Protein AF-A0A3E2B6J0-F1 (afdb_monomer_lite)

Structure (mmCIF, N/CA/C/O backbone):
data_AF-A0A3E2B6J0-F1
#
_entry.id   AF-A0A3E2B6J0-F1
#
loop_
_atom_site.group_PDB
_atom_site.id
_atom_site.type_symbol
_atom_site.label_atom_id
_atom_site.label_alt_id
_atom_site.label_comp_id
_atom_site.label_asym_id
_atom_site.label_entity_id
_atom_site.label_seq_id
_atom_site.pdbx_PDB_ins_code
_atom_site.Cartn_x
_atom_site.Cartn_y
_atom_site.Cartn_z
_atom_site.occupancy
_atom_site.B_iso_or_equiv
_atom_site.auth_seq_id
_atom_site.auth_comp_id
_atom_site.auth_asym_id
_atom_site.auth_atom_id
_atom_site.pdbx_PDB_model_num
ATOM 1 N N . MET A 1 1 ? 53.975 15.164 45.417 1.00 51.56 1 MET A N 1
ATOM 2 C CA . MET A 1 1 ? 53.135 13.950 45.253 1.00 51.56 1 MET A CA 1
ATOM 3 C C . MET A 1 1 ? 51.796 14.347 44.608 1.00 51.56 1 MET A C 1
ATOM 5 O O . MET A 1 1 ? 50.739 14.114 45.175 1.00 51.56 1 MET A O 1
ATOM 9 N N . GLU A 1 2 ? 51.842 15.004 43.435 1.00 57.00 2 GLU A N 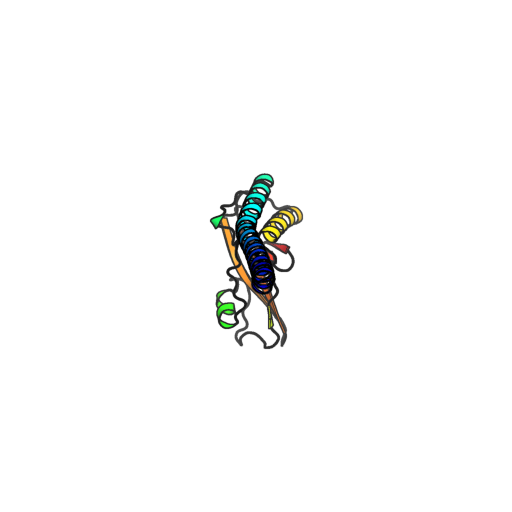1
ATOM 10 C CA . GLU A 1 2 ? 50.685 15.708 42.825 1.00 57.00 2 GLU A CA 1
ATOM 11 C C . GLU A 1 2 ? 50.401 15.306 41.362 1.00 57.00 2 GLU A C 1
ATOM 13 O O . GLU A 1 2 ? 49.284 15.481 40.883 1.00 57.00 2 GLU A O 1
ATOM 18 N N . ARG A 1 3 ? 51.353 14.660 40.662 1.00 59.41 3 ARG A N 1
ATOM 19 C CA . ARG A 1 3 ? 51.152 14.158 39.283 1.00 59.41 3 ARG A CA 1
ATOM 20 C C . ARG A 1 3 ? 50.092 13.056 39.175 1.00 59.41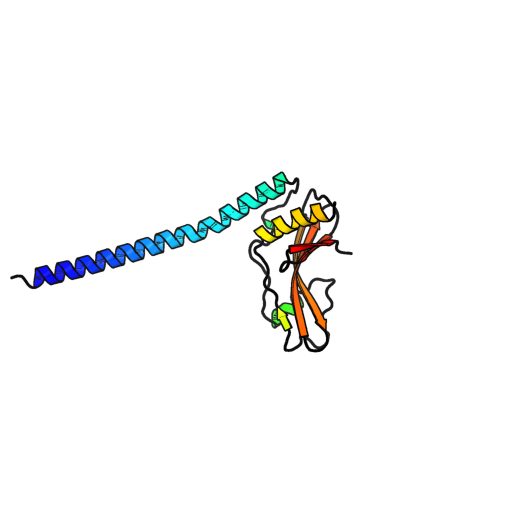 3 ARG A C 1
ATOM 22 O O . ARG A 1 3 ? 49.481 12.918 38.120 1.00 59.41 3 ARG A O 1
ATOM 29 N N . SER A 1 4 ? 49.872 12.274 40.234 1.00 59.78 4 SER A N 1
ATOM 30 C CA . SER A 1 4 ? 48.870 11.196 40.231 1.00 59.78 4 SER A CA 1
ATOM 31 C C . SER A 1 4 ? 47.442 11.718 40.383 1.00 59.78 4 SER A C 1
ATOM 33 O O . SER A 1 4 ? 46.526 11.119 39.831 1.00 59.78 4 SER A O 1
ATOM 35 N N . LYS A 1 5 ? 47.249 12.855 41.070 1.00 66.81 5 LYS A N 1
ATOM 36 C CA . LYS A 1 5 ? 45.918 13.451 41.267 1.00 66.81 5 LYS A CA 1
ATOM 37 C C . LYS A 1 5 ? 45.362 14.010 39.956 1.00 66.81 5 LYS A C 1
ATOM 39 O O . LYS A 1 5 ? 44.222 13.734 39.621 1.00 66.81 5 LYS A O 1
ATOM 44 N N . LEU A 1 6 ? 46.200 14.691 39.171 1.00 71.94 6 LEU A N 1
ATOM 45 C CA . LEU A 1 6 ? 45.794 15.290 37.895 1.00 71.94 6 LEU A CA 1
ATOM 46 C C . LEU A 1 6 ? 45.457 14.228 36.832 1.00 71.94 6 LEU A C 1
ATOM 48 O O . LEU A 1 6 ? 44.472 14.360 36.113 1.00 71.94 6 LEU A O 1
ATOM 52 N N . LYS A 1 7 ? 46.219 13.125 36.790 1.00 74.44 7 LYS A N 1
ATOM 53 C CA . LYS A 1 7 ? 45.934 11.985 35.902 1.00 74.44 7 LYS A CA 1
ATOM 54 C C . LYS A 1 7 ? 44.629 11.272 36.265 1.00 74.44 7 LYS A C 1
ATOM 56 O O . LYS A 1 7 ? 43.879 10.910 35.367 1.00 74.44 7 LYS A O 1
ATOM 61 N N . LEU A 1 8 ? 44.342 11.108 37.559 1.00 79.88 8 LEU A N 1
ATOM 62 C CA . LEU A 1 8 ? 43.100 10.488 38.026 1.00 79.88 8 LEU A CA 1
ATOM 63 C C . LEU A 1 8 ? 41.877 11.341 37.662 1.00 79.88 8 LEU A C 1
ATOM 65 O O . LEU A 1 8 ? 40.885 10.801 37.186 1.00 79.88 8 LEU A O 1
ATOM 69 N N . THR A 1 9 ? 41.966 12.666 37.820 1.00 85.25 9 THR A N 1
ATOM 70 C CA . THR A 1 9 ? 40.877 13.583 37.449 1.00 85.25 9 THR A CA 1
ATOM 71 C C . THR A 1 9 ? 40.573 13.536 35.952 1.00 85.25 9 THR A C 1
ATOM 73 O O . THR A 1 9 ? 39.407 13.499 35.576 1.00 85.25 9 THR A O 1
ATOM 76 N N . VAL A 1 10 ? 41.597 13.491 35.091 1.00 83.44 10 VAL A N 1
ATOM 77 C CA . VAL A 1 10 ? 41.400 13.408 33.631 1.00 83.44 10 VAL A CA 1
ATOM 78 C C . VAL A 1 10 ? 40.782 12.067 33.225 1.00 83.44 10 VAL A C 1
ATOM 80 O O . VAL A 1 10 ? 39.842 12.049 32.437 1.00 83.44 10 VAL A O 1
ATOM 83 N N . ILE A 1 11 ? 41.251 10.952 33.798 1.00 84.94 11 ILE A N 1
ATOM 84 C CA . ILE A 1 11 ? 40.682 9.618 33.535 1.00 84.94 11 ILE A CA 1
ATOM 85 C C . ILE A 1 11 ? 39.224 9.542 34.004 1.00 84.94 11 ILE A C 1
ATOM 87 O O . ILE A 1 11 ? 38.389 8.976 33.302 1.00 84.94 11 ILE A O 1
ATOM 91 N N . PHE A 1 12 ? 38.910 10.145 35.154 1.00 88.56 12 PHE A N 1
ATOM 92 C CA . PHE A 1 12 ? 37.550 10.214 35.687 1.00 88.56 12 PHE A CA 1
ATOM 93 C C . PHE A 1 12 ? 36.625 11.048 34.790 1.00 88.56 12 PHE A C 1
ATOM 95 O O . PHE A 1 12 ? 35.503 10.640 34.512 1.00 88.56 12 PHE A O 1
ATOM 102 N N . LEU A 1 13 ? 37.103 12.188 34.280 1.00 86.19 13 LEU A N 1
ATOM 103 C CA . LEU A 1 13 ? 36.320 13.038 33.382 1.00 86.19 13 LEU A CA 1
ATOM 104 C C . LEU A 1 13 ? 36.028 12.342 32.043 1.00 86.19 13 LEU A C 1
ATOM 106 O O . LEU A 1 13 ? 34.906 12.434 31.553 1.00 86.19 13 LEU A O 1
ATOM 110 N N . LEU A 1 14 ? 36.999 11.598 31.499 1.00 84.88 14 LEU A N 1
ATOM 111 C CA . LEU A 1 14 ? 36.809 10.778 30.296 1.00 84.88 14 LEU A CA 1
ATOM 112 C C . LEU A 1 14 ? 35.777 9.666 30.526 1.00 84.88 14 LEU A C 1
ATOM 114 O O . LEU A 1 14 ? 34.812 9.579 29.779 1.00 84.88 14 LEU A O 1
ATOM 118 N N . THR A 1 15 ? 35.892 8.892 31.612 1.00 90.69 15 THR A N 1
ATOM 119 C CA . THR A 1 15 ? 34.930 7.806 31.897 1.00 90.69 15 THR A CA 1
ATOM 120 C C . THR A 1 15 ? 33.510 8.312 32.136 1.00 90.69 15 THR A C 1
ATOM 122 O O . THR A 1 15 ? 32.558 7.658 31.718 1.00 90.69 15 THR A O 1
ATOM 125 N N . VAL A 1 16 ? 33.343 9.473 32.774 1.00 91.50 16 VAL A N 1
ATOM 126 C CA . VAL A 1 16 ? 32.017 10.082 32.957 1.00 91.50 16 VAL A CA 1
ATOM 127 C C . VAL A 1 16 ? 31.428 10.540 31.623 1.00 91.50 16 VAL A C 1
ATOM 129 O O . VAL A 1 16 ? 30.242 10.321 31.385 1.00 91.50 16 VAL A O 1
ATOM 132 N N . LEU A 1 17 ? 32.237 11.138 30.743 1.00 87.00 17 LEU A N 1
ATOM 133 C CA . LEU A 1 17 ? 31.783 11.582 29.425 1.00 87.00 17 LEU A CA 1
ATOM 134 C C . LEU A 1 17 ? 31.407 10.397 28.528 1.00 87.00 17 LEU A C 1
ATOM 136 O O . LEU A 1 17 ? 30.332 10.408 27.934 1.00 87.00 17 LEU A O 1
ATOM 140 N N . ASP A 1 18 ? 32.244 9.362 28.476 1.00 87.81 18 ASP A N 1
ATOM 141 C CA . ASP A 1 18 ? 31.967 8.147 27.708 1.00 87.81 18 ASP A CA 1
ATOM 142 C C . ASP A 1 18 ? 30.705 7.435 28.221 1.00 87.81 18 ASP A C 1
ATOM 144 O O . ASP A 1 18 ? 29.852 7.050 27.426 1.00 87.81 18 ASP A O 1
ATOM 148 N N . LEU A 1 19 ? 30.517 7.330 29.544 1.00 91.56 19 LEU A N 1
ATOM 149 C CA . LEU A 1 19 ? 29.306 6.749 30.138 1.00 91.56 19 LEU A CA 1
ATOM 150 C C . LEU A 1 19 ? 28.053 7.578 29.817 1.00 91.56 19 LEU A C 1
ATOM 152 O O . LEU A 1 19 ? 26.984 7.018 29.577 1.00 91.56 19 LEU A O 1
ATOM 156 N N . PHE A 1 20 ? 28.184 8.906 29.786 1.00 89.62 20 PHE A N 1
ATOM 157 C CA . PHE A 1 20 ? 27.099 9.810 29.420 1.00 89.62 20 PHE A CA 1
ATOM 158 C C . PHE A 1 20 ? 26.714 9.670 27.940 1.00 89.62 20 PHE A C 1
ATOM 160 O O . PHE A 1 20 ? 25.529 9.570 27.620 1.00 89.62 20 PHE A O 1
ATOM 167 N N . LEU A 1 21 ? 27.700 9.586 27.040 1.00 84.31 21 LEU A N 1
ATOM 168 C CA . LEU A 1 21 ? 27.466 9.332 25.616 1.00 84.31 21 LEU A CA 1
ATOM 169 C C . LEU A 1 21 ? 26.803 7.965 25.395 1.00 84.31 21 LEU A C 1
ATOM 171 O O . LEU A 1 21 ? 25.836 7.867 24.641 1.00 84.31 21 LEU A O 1
ATOM 175 N N . LEU A 1 22 ? 27.260 6.927 26.099 1.00 85.38 22 LEU A N 1
ATOM 176 C CA . LEU A 1 22 ? 26.723 5.568 25.993 1.00 85.38 22 LEU A CA 1
ATOM 177 C C . LEU A 1 22 ? 25.289 5.479 26.545 1.00 85.38 22 LEU A C 1
ATOM 179 O O . LEU A 1 22 ? 24.429 4.844 25.935 1.00 85.38 22 LEU A O 1
ATOM 183 N N . GLY A 1 23 ? 24.998 6.188 27.640 1.00 83.88 23 GLY A N 1
ATOM 184 C CA . GLY A 1 23 ? 23.644 6.337 28.178 1.00 83.88 23 GLY A CA 1
ATOM 185 C C . GLY A 1 23 ? 22.696 7.057 27.214 1.00 83.88 23 GLY A C 1
ATOM 186 O O . GLY A 1 23 ? 21.568 6.609 27.025 1.00 83.88 23 GLY A O 1
ATOM 187 N N . SER A 1 24 ? 23.167 8.118 26.550 1.00 76.88 24 SER A N 1
ATOM 188 C CA . SER A 1 24 ? 22.391 8.841 25.533 1.00 76.88 24 SER A CA 1
ATOM 189 C C . SER A 1 24 ? 22.037 7.945 24.337 1.00 76.88 24 SER A C 1
ATOM 191 O O . SER A 1 24 ? 20.878 7.873 23.930 1.00 76.88 24 SER A O 1
ATOM 193 N N . VAL A 1 25 ? 23.006 7.178 23.824 1.00 76.25 25 VAL A N 1
ATOM 194 C CA . VAL A 1 25 ? 22.791 6.253 22.695 1.00 76.25 25 VAL A CA 1
ATOM 195 C C . VAL A 1 25 ? 21.840 5.109 23.065 1.00 76.25 25 VAL A C 1
ATOM 197 O O . VAL A 1 25 ? 20.982 4.745 22.261 1.00 76.25 25 VAL A O 1
ATOM 200 N N . LEU A 1 26 ? 21.925 4.566 24.284 1.00 71.88 26 LEU A N 1
ATOM 201 C CA . LEU A 1 26 ? 20.992 3.537 24.759 1.00 71.88 26 LEU A CA 1
ATOM 202 C C . LEU A 1 26 ? 19.566 4.077 24.934 1.00 71.88 26 LEU A C 1
ATOM 204 O O . LEU A 1 26 ? 18.608 3.407 24.546 1.00 71.88 26 LEU A O 1
ATOM 208 N N . MET A 1 27 ? 19.423 5.298 25.459 1.00 66.56 27 MET A N 1
ATOM 209 C CA . MET A 1 27 ? 18.125 5.969 25.594 1.00 66.56 27 MET A CA 1
ATOM 210 C C . MET A 1 27 ? 17.474 6.191 24.220 1.00 66.56 27 MET A C 1
ATOM 212 O O . MET A 1 27 ? 16.279 5.951 24.041 1.00 66.56 27 MET A O 1
ATOM 216 N N . GLN A 1 28 ? 18.276 6.585 23.228 1.00 61.72 28 GLN A N 1
ATOM 217 C CA . GLN A 1 28 ? 17.817 6.819 21.862 1.00 61.72 28 GLN A CA 1
ATOM 218 C C . GLN A 1 28 ? 17.484 5.515 21.118 1.00 61.72 28 GLN A C 1
ATOM 220 O O . GLN A 1 28 ? 16.525 5.468 20.347 1.00 61.72 28 GLN A O 1
ATOM 225 N N . CYS A 1 29 ? 18.208 4.429 21.402 1.00 58.59 29 CYS A N 1
ATOM 226 C CA . CYS A 1 29 ? 17.929 3.108 20.838 1.00 58.59 29 CYS A CA 1
ATOM 227 C C . CYS A 1 29 ? 16.586 2.535 21.326 1.00 58.59 29 CYS A C 1
ATOM 229 O O . CYS A 1 29 ? 15.877 1.897 20.548 1.00 58.59 29 CYS A O 1
ATOM 231 N N . HIS A 1 30 ? 16.195 2.802 22.579 1.00 52.78 30 HIS A N 1
ATOM 232 C CA . HIS A 1 30 ? 14.888 2.370 23.085 1.00 52.78 30 HIS A CA 1
ATOM 233 C C . HIS A 1 30 ? 13.740 3.160 22.448 1.00 52.78 30 HIS A C 1
ATOM 235 O O . HIS A 1 30 ? 12.744 2.571 22.036 1.00 52.78 30 HIS A O 1
ATOM 241 N N . GLN A 1 31 ? 13.894 4.482 22.311 1.00 52.34 31 GLN A N 1
ATOM 242 C CA . GLN A 1 31 ? 12.852 5.335 21.734 1.00 52.34 31 GLN A CA 1
ATOM 243 C C . GLN A 1 31 ? 12.498 4.926 20.299 1.00 52.34 31 GLN A C 1
ATOM 245 O O . GLN A 1 31 ? 11.320 4.867 19.965 1.00 52.34 31 GLN A O 1
ATOM 250 N N . SER A 1 32 ? 13.484 4.566 19.470 1.00 51.22 32 SER A N 1
ATOM 251 C CA . SER A 1 32 ? 13.245 4.243 18.056 1.00 51.22 32 SER A CA 1
ATOM 252 C C . SER A 1 32 ? 12.384 2.994 17.825 1.00 51.22 32 SER A C 1
ATOM 254 O O . SER A 1 32 ? 11.838 2.841 16.736 1.00 51.22 32 SER A O 1
ATOM 256 N N . ARG A 1 33 ? 12.246 2.100 18.815 1.00 49.25 33 ARG A N 1
ATOM 257 C CA . ARG A 1 33 ? 11.469 0.854 18.669 1.00 49.25 33 ARG A CA 1
ATOM 258 C C . ARG A 1 33 ? 9.984 1.033 18.994 1.00 49.25 33 ARG A C 1
ATOM 260 O O . ARG A 1 33 ? 9.168 0.264 18.496 1.00 49.25 33 ARG A O 1
ATOM 267 N N . ASP A 1 34 ? 9.632 2.055 19.774 1.00 51.25 34 ASP A N 1
ATOM 268 C CA . ASP A 1 34 ? 8.253 2.303 20.220 1.00 51.25 34 ASP A CA 1
ATOM 269 C C . ASP A 1 34 ? 7.471 3.253 19.287 1.00 51.25 34 ASP A C 1
ATOM 271 O O . ASP A 1 34 ? 6.236 3.280 19.320 1.00 51.25 34 ASP A O 1
ATOM 275 N N . TYR A 1 35 ? 8.159 3.991 18.403 1.00 51.34 35 TYR A N 1
ATOM 276 C CA . TYR A 1 35 ? 7.506 4.888 17.437 1.00 51.34 35 TYR A CA 1
ATOM 277 C C . TYR A 1 35 ? 6.658 4.139 16.398 1.00 51.34 35 TYR A C 1
ATOM 279 O O . TYR A 1 35 ? 5.567 4.602 16.075 1.00 51.34 35 TYR A O 1
ATOM 287 N N . ALA A 1 36 ? 7.085 2.955 15.945 1.00 57.81 36 ALA A N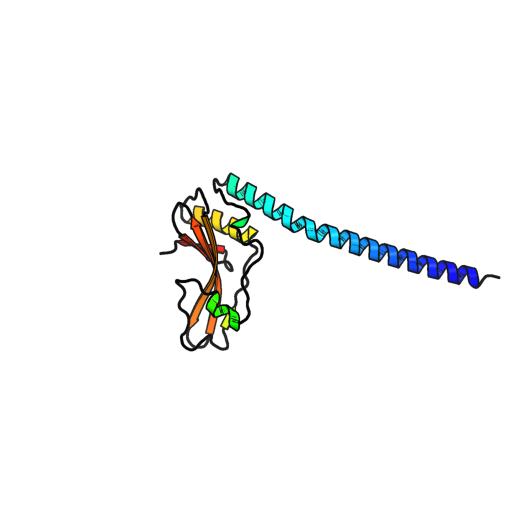 1
ATOM 288 C CA . ALA A 1 36 ? 6.337 2.184 14.946 1.00 57.81 36 ALA A CA 1
ATOM 289 C C . ALA A 1 36 ? 4.945 1.751 15.453 1.00 57.81 36 ALA A C 1
ATOM 291 O O . ALA A 1 36 ? 3.945 1.910 14.755 1.00 57.81 36 ALA A O 1
ATOM 292 N N . ARG A 1 37 ? 4.847 1.281 16.707 1.00 54.38 37 ARG A N 1
ATOM 293 C CA . ARG A 1 37 ? 3.573 0.800 17.281 1.00 54.38 37 ARG A CA 1
ATOM 294 C C . ARG A 1 37 ? 2.542 1.906 17.493 1.00 54.38 37 ARG A C 1
ATOM 296 O O . ARG A 1 37 ? 1.339 1.660 17.373 1.00 54.38 37 ARG A O 1
ATOM 303 N N . THR A 1 38 ? 2.997 3.114 17.825 1.00 61.72 38 THR A N 1
ATOM 304 C CA . THR A 1 38 ? 2.090 4.239 18.092 1.00 61.72 38 THR A CA 1
ATOM 305 C C . THR A 1 38 ? 1.391 4.680 16.806 1.00 61.72 38 THR A C 1
ATOM 307 O O . THR A 1 38 ? 0.170 4.832 16.803 1.00 61.72 38 THR A O 1
ATOM 310 N N . THR A 1 39 ? 2.134 4.795 15.702 1.00 69.12 39 THR A N 1
ATOM 311 C CA . THR A 1 39 ? 1.590 5.180 14.391 1.00 69.12 39 THR A CA 1
ATOM 312 C C . THR A 1 39 ? 0.581 4.154 13.867 1.00 69.12 39 THR A C 1
ATOM 314 O O . THR A 1 39 ? -0.494 4.538 13.412 1.00 69.12 39 THR A O 1
ATOM 317 N N . GLN A 1 40 ? 0.872 2.854 14.011 1.00 77.50 40 GLN A N 1
ATOM 318 C CA . GLN A 1 40 ? -0.027 1.763 13.601 1.00 77.50 40 GLN A CA 1
ATOM 319 C C . GLN A 1 40 ? -1.367 1.796 14.344 1.00 77.50 40 GLN A C 1
ATOM 321 O O . GLN A 1 40 ? -2.434 1.699 13.745 1.00 77.50 40 GLN A O 1
ATOM 326 N N . THR A 1 41 ? -1.330 2.001 15.662 1.00 79.06 41 THR A N 1
ATOM 327 C CA . THR A 1 41 ? -2.560 2.069 16.465 1.00 79.06 41 THR A CA 1
ATOM 328 C C . THR A 1 41 ? -3.407 3.284 16.074 1.00 79.06 41 THR A C 1
ATOM 330 O O . THR A 1 41 ? -4.629 3.195 15.988 1.00 79.06 41 THR A O 1
ATOM 333 N N . GLN A 1 42 ? -2.764 4.4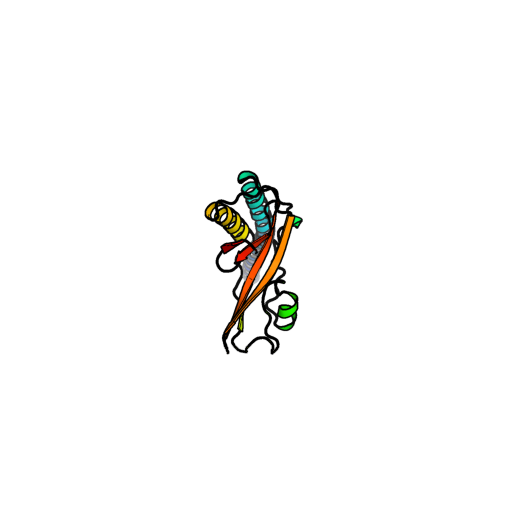24 15.802 1.00 82.75 42 GLN A N 1
ATOM 334 C CA . GLN A 1 42 ? -3.458 5.656 15.423 1.00 82.75 42 GLN A CA 1
ATOM 335 C C . GLN A 1 42 ? -4.159 5.554 14.065 1.00 82.75 42 GLN A C 1
ATOM 337 O O . GLN A 1 42 ? -5.281 6.043 13.934 1.00 82.75 42 GLN A O 1
ATOM 342 N N . ILE A 1 43 ? -3.537 4.920 13.068 1.00 84.38 43 ILE A N 1
ATOM 343 C CA . ILE A 1 43 ? -4.155 4.785 11.743 1.00 84.38 43 ILE A CA 1
ATOM 344 C C . ILE A 1 43 ? -5.332 3.802 11.757 1.00 84.38 43 ILE A C 1
ATOM 346 O O . ILE A 1 43 ? -6.318 4.041 11.074 1.00 84.38 43 ILE A O 1
ATOM 350 N N . LEU A 1 44 ? -5.302 2.759 12.590 1.00 84.56 44 LEU A N 1
ATOM 351 C CA . LEU A 1 44 ? -6.438 1.841 12.723 1.00 84.56 44 LEU A CA 1
ATOM 352 C C . LEU A 1 44 ? -7.659 2.535 13.323 1.00 84.56 44 LEU A C 1
ATOM 354 O O . LEU A 1 44 ? -8.754 2.416 12.787 1.00 84.56 44 LEU A O 1
ATOM 358 N N . VAL A 1 45 ? -7.454 3.344 14.367 1.00 86.19 45 VAL A N 1
ATOM 359 C CA . VAL A 1 45 ? -8.518 4.191 14.934 1.00 86.19 45 VAL A CA 1
ATOM 360 C C . VAL A 1 45 ? -9.034 5.191 13.895 1.00 86.19 45 VAL A C 1
ATOM 362 O O . VAL A 1 45 ? -10.220 5.515 13.872 1.00 86.19 45 VAL A O 1
ATOM 365 N N . TYR A 1 46 ? -8.157 5.700 13.026 1.00 87.62 46 TYR A N 1
ATOM 366 C CA . TYR A 1 46 ? -8.565 6.569 11.926 1.00 87.62 46 TYR A CA 1
ATOM 367 C C . TYR A 1 46 ? -9.432 5.828 10.900 1.00 87.62 46 TYR A C 1
ATOM 369 O O . TYR A 1 46 ? -10.470 6.361 10.517 1.00 87.62 46 TYR A O 1
ATOM 377 N N . LEU A 1 47 ? -9.057 4.618 10.482 1.00 87.88 47 LEU A N 1
ATOM 378 C CA . LEU A 1 47 ? -9.844 3.808 9.546 1.00 87.88 47 LEU A CA 1
ATOM 379 C C . LEU A 1 47 ? -11.209 3.437 10.136 1.00 87.88 47 LEU A C 1
ATOM 381 O O . LEU A 1 47 ? -12.231 3.717 9.511 1.00 87.88 47 LEU A O 1
ATOM 385 N N . GLU A 1 48 ? -11.238 2.960 11.382 1.00 88.56 48 GLU A N 1
ATOM 386 C CA . GLU A 1 48 ? -12.472 2.627 12.104 1.00 88.56 48 GLU A CA 1
ATOM 387 C C . GLU A 1 48 ? -13.399 3.847 12.215 1.00 88.56 48 GLU A C 1
ATOM 389 O O . GLU A 1 48 ? -14.601 3.767 11.966 1.00 88.56 48 GLU A O 1
ATOM 394 N N . ARG A 1 49 ? -12.840 5.032 12.500 1.00 88.62 49 ARG A N 1
ATOM 395 C CA . ARG A 1 49 ? -13.607 6.286 12.541 1.00 88.62 49 ARG A CA 1
ATOM 396 C C . ARG A 1 49 ? -14.208 6.671 11.186 1.00 88.62 49 ARG A C 1
ATOM 398 O O . ARG A 1 49 ? -15.228 7.359 11.165 1.00 88.62 49 ARG A O 1
ATOM 405 N N . ASN A 1 50 ? -13.585 6.267 10.083 1.00 87.69 50 ASN A N 1
ATOM 406 C CA . ASN A 1 50 ? -14.115 6.454 8.732 1.00 87.69 50 ASN A CA 1
ATOM 407 C C . ASN A 1 50 ? -15.038 5.299 8.296 1.00 87.69 50 ASN A C 1
ATOM 409 O O . ASN A 1 50 ? -15.474 5.284 7.149 1.00 87.69 50 ASN A O 1
ATOM 413 N N . GLY A 1 51 ? -15.374 4.379 9.208 1.00 86.31 51 GLY A N 1
ATOM 414 C CA . GLY A 1 51 ? -16.274 3.255 8.955 1.00 86.31 51 GLY A CA 1
ATOM 415 C C . GLY A 1 51 ? -15.623 2.089 8.216 1.00 86.31 51 GLY A C 1
ATOM 416 O O . GLY A 1 51 ? -16.344 1.262 7.675 1.00 86.31 51 GLY A O 1
ATOM 417 N N . ILE A 1 52 ? -14.288 2.035 8.174 1.00 90.56 52 ILE A N 1
ATOM 418 C CA . ILE A 1 52 ? -13.536 0.990 7.479 1.00 90.56 52 ILE A CA 1
ATOM 419 C C . ILE A 1 52 ? -12.951 0.034 8.515 1.00 90.56 52 ILE A C 1
ATOM 421 O O . ILE A 1 52 ? -12.064 0.400 9.291 1.00 90.56 52 ILE A O 1
ATOM 425 N N . GLU A 1 53 ? -13.422 -1.206 8.498 1.00 89.12 53 GLU A N 1
ATOM 426 C CA . GLU A 1 53 ? -12.869 -2.302 9.281 1.00 89.12 53 GLU A CA 1
ATOM 427 C C . GLU A 1 53 ? -11.724 -2.977 8.511 1.00 89.12 53 GLU A C 1
ATOM 429 O O . GLU A 1 53 ? -11.860 -3.370 7.351 1.00 89.12 53 GLU A O 1
ATOM 434 N N . VAL A 1 54 ? -10.565 -3.116 9.154 1.00 88.06 54 VAL A N 1
ATOM 435 C CA . VAL A 1 54 ? -9.405 -3.818 8.593 1.00 88.06 54 VAL A CA 1
ATOM 436 C C . VAL A 1 54 ? -8.627 -4.509 9.704 1.00 88.06 54 VAL A C 1
ATOM 438 O O . VAL A 1 54 ? -8.477 -3.981 10.809 1.00 88.06 54 VAL A O 1
ATOM 441 N N . GLN A 1 55 ? -8.125 -5.703 9.412 1.00 83.00 55 GLN A N 1
ATOM 442 C CA . GLN A 1 55 ? -7.266 -6.443 10.328 1.00 83.00 55 GLN A CA 1
ATOM 443 C C . GLN A 1 55 ? -5.828 -5.914 10.237 1.00 83.00 55 GLN A C 1
ATOM 445 O O . GLN A 1 55 ? -5.351 -5.564 9.156 1.00 83.00 55 GLN A O 1
ATOM 450 N N . GLN A 1 56 ? -5.118 -5.833 11.368 1.00 80.69 56 GLN A N 1
ATOM 451 C CA . GLN A 1 56 ? -3.768 -5.246 11.388 1.00 80.69 56 GLN A CA 1
ATOM 452 C C . GLN A 1 56 ? -2.786 -6.048 10.533 1.00 80.69 56 GLN A C 1
ATOM 454 O O . GLN A 1 56 ? -1.868 -5.480 9.953 1.00 80.69 56 GLN A O 1
ATOM 459 N N . GLU A 1 57 ? -2.986 -7.359 10.473 1.00 82.81 57 GLU A N 1
ATOM 460 C CA . GLU A 1 57 ? -2.216 -8.326 9.698 1.00 82.81 57 GLU A CA 1
ATOM 461 C C . GLU A 1 57 ? -2.427 -8.216 8.186 1.00 82.81 57 GLU A C 1
ATOM 463 O O . GLU A 1 57 ? -1.573 -8.667 7.429 1.00 82.81 57 GLU A O 1
ATOM 468 N N . THR A 1 58 ? -3.530 -7.608 7.742 1.00 84.88 58 THR A N 1
ATOM 469 C CA . THR A 1 58 ? -3.807 -7.382 6.318 1.00 84.88 58 THR A CA 1
ATOM 470 C C . THR A 1 58 ? -2.970 -6.233 5.761 1.00 84.88 58 THR A C 1
ATOM 472 O O . THR A 1 58 ? -2.711 -6.183 4.564 1.00 84.88 58 THR A O 1
ATOM 475 N N . ILE A 1 59 ? -2.553 -5.296 6.615 1.00 86.75 59 ILE A N 1
ATOM 476 C CA . ILE A 1 59 ? -1.818 -4.107 6.193 1.00 86.75 59 ILE A CA 1
ATOM 477 C C . ILE A 1 59 ? -0.323 -4.438 6.077 1.00 86.75 59 ILE A C 1
ATOM 479 O O . ILE A 1 59 ? 0.294 -4.822 7.078 1.00 86.75 59 ILE A O 1
ATOM 483 N N . PRO A 1 60 ? 0.303 -4.210 4.908 1.00 86.19 60 PRO A N 1
ATOM 484 C CA . PRO A 1 60 ? 1.745 -4.334 4.752 1.00 86.19 60 PRO A CA 1
ATOM 485 C C . PRO A 1 60 ? 2.447 -3.123 5.387 1.00 86.19 60 PRO A C 1
ATOM 487 O O . PRO A 1 60 ? 2.751 -2.120 4.746 1.00 86.19 60 PRO A O 1
ATOM 490 N N . TRP A 1 61 ? 2.663 -3.189 6.703 1.00 83.19 61 TRP A N 1
ATOM 491 C CA . TRP A 1 61 ? 3.330 -2.131 7.478 1.00 83.19 61 TRP A CA 1
ATOM 492 C C . TRP A 1 61 ? 4.796 -1.913 7.110 1.00 83.19 61 TRP A C 1
ATOM 494 O O . TRP A 1 61 ? 5.325 -0.826 7.322 1.00 83.19 61 TRP A O 1
ATOM 504 N N . GLU A 1 62 ? 5.437 -2.957 6.607 1.00 82.88 62 GLU A N 1
ATOM 505 C CA . GLU A 1 62 ? 6.786 -2.944 6.064 1.00 82.88 62 GLU A CA 1
ATOM 506 C C . GLU A 1 62 ? 6.627 -3.343 4.600 1.00 82.88 62 GLU A C 1
ATOM 508 O O . GLU A 1 62 ? 5.990 -4.364 4.335 1.00 82.88 62 GLU A O 1
ATOM 513 N N . SER A 1 63 ? 7.163 -2.556 3.661 1.00 78.81 63 SER A N 1
ATOM 514 C CA . SER A 1 63 ? 7.009 -2.909 2.250 1.00 78.81 63 SER A CA 1
ATOM 515 C C . SER A 1 63 ? 7.758 -4.206 1.966 1.00 78.81 63 SER A C 1
ATOM 517 O O . SER A 1 63 ? 8.964 -4.306 2.211 1.00 78.81 63 SER A O 1
ATOM 519 N N . GLY A 1 64 ? 7.038 -5.191 1.435 1.00 79.12 64 GLY A N 1
ATOM 520 C CA . GLY A 1 64 ? 7.614 -6.423 0.910 1.00 79.12 64 GLY A CA 1
ATOM 521 C C . GLY A 1 64 ? 8.319 -6.224 -0.431 1.00 79.12 64 GLY A C 1
ATOM 522 O O . GLY A 1 64 ? 8.971 -7.151 -0.910 1.00 79.12 64 GLY A O 1
ATOM 523 N N . LEU A 1 65 ? 8.207 -5.029 -1.028 1.00 84.88 65 LEU A N 1
ATOM 524 C CA . LEU A 1 65 ? 8.702 -4.759 -2.368 1.00 84.88 65 LEU A CA 1
ATOM 525 C C . LEU A 1 65 ? 10.230 -4.645 -2.415 1.00 84.88 65 LEU A C 1
ATOM 527 O O . LEU A 1 65 ? 10.854 -3.754 -1.833 1.00 84.88 65 LEU A O 1
ATOM 531 N N . SER A 1 66 ? 10.841 -5.545 -3.175 1.00 83.00 66 SER A N 1
ATOM 532 C CA . SER A 1 66 ? 12.258 -5.539 -3.509 1.00 83.00 66 SER A CA 1
ATOM 533 C C . SER A 1 66 ? 12.495 -4.730 -4.782 1.00 83.00 66 SER A C 1
ATOM 535 O O . SER A 1 66 ? 11.998 -5.075 -5.852 1.00 83.00 66 SER A O 1
ATOM 537 N N . ALA A 1 67 ? 13.351 -3.708 -4.696 1.00 81.69 67 ALA A N 1
ATOM 538 C CA . ALA A 1 67 ? 13.843 -2.958 -5.858 1.00 81.69 67 ALA A CA 1
ATOM 539 C C . ALA A 1 67 ? 14.915 -3.725 -6.668 1.00 81.69 67 ALA A C 1
ATOM 541 O O . ALA A 1 67 ? 15.542 -3.179 -7.581 1.00 81.69 67 ALA A O 1
ATOM 542 N N . ARG A 1 68 ? 15.190 -4.985 -6.312 1.00 83.19 68 ARG A N 1
ATOM 543 C CA . ARG A 1 68 ? 16.187 -5.819 -6.979 1.00 83.19 68 ARG A CA 1
ATOM 544 C C . ARG A 1 68 ? 15.615 -6.376 -8.276 1.00 83.19 68 ARG A C 1
ATOM 546 O O . ARG A 1 68 ? 14.614 -7.078 -8.262 1.00 83.19 68 ARG A O 1
ATOM 553 N N . ARG A 1 69 ? 16.313 -6.140 -9.393 1.00 78.38 69 ARG A N 1
ATOM 554 C CA . ARG A 1 69 ? 15.851 -6.517 -10.744 1.00 78.38 69 ARG A CA 1
ATOM 555 C C . ARG A 1 69 ? 15.424 -7.975 -10.913 1.00 78.38 69 ARG A C 1
ATOM 557 O O . ARG A 1 69 ? 14.525 -8.235 -11.700 1.00 78.38 69 ARG A O 1
ATOM 564 N N . GLU A 1 70 ? 16.073 -8.892 -10.206 1.00 81.00 70 GLU A N 1
ATOM 565 C CA . GLU A 1 70 ? 15.784 -10.331 -10.270 1.00 81.00 70 GLU A CA 1
ATOM 566 C C . GLU A 1 70 ? 14.408 -10.672 -9.686 1.00 81.00 70 GLU A C 1
ATOM 568 O O . GLU A 1 70 ? 13.748 -11.561 -10.205 1.00 81.00 70 GLU A O 1
ATOM 573 N N . ASP A 1 71 ? 13.960 -9.923 -8.676 1.00 85.38 71 ASP A N 1
ATOM 574 C CA . ASP A 1 71 ? 12.694 -10.163 -7.980 1.00 85.38 71 ASP A CA 1
ATOM 575 C C . ASP A 1 71 ? 11.535 -9.375 -8.619 1.00 85.38 71 ASP A C 1
ATOM 577 O O . ASP A 1 71 ? 10.372 -9.606 -8.302 1.00 85.38 71 ASP A O 1
ATOM 581 N N . LEU A 1 72 ? 11.823 -8.387 -9.480 1.00 84.94 72 LEU A N 1
ATOM 582 C CA . LEU A 1 72 ? 10.806 -7.460 -9.996 1.00 84.94 72 LEU A CA 1
ATOM 583 C C . LEU A 1 72 ? 9.720 -8.179 -10.791 1.00 84.94 72 LEU A C 1
ATOM 585 O O . LEU A 1 72 ? 8.557 -7.855 -10.606 1.00 84.94 72 LEU A O 1
ATOM 589 N N . ALA A 1 73 ? 10.091 -9.155 -11.626 1.00 84.44 73 ALA A N 1
ATOM 590 C CA . ALA A 1 73 ? 9.147 -9.910 -12.452 1.00 84.44 73 ALA A CA 1
ATOM 591 C C . ALA A 1 73 ? 8.093 -10.658 -11.618 1.00 84.44 73 ALA A C 1
ATOM 593 O O . ALA A 1 73 ? 6.934 -10.714 -12.016 1.00 84.44 73 ALA A O 1
ATOM 594 N N . ASP A 1 74 ? 8.483 -11.186 -10.455 1.00 85.31 74 ASP A N 1
ATOM 595 C CA . ASP A 1 74 ? 7.589 -11.931 -9.562 1.00 85.31 74 ASP A CA 1
ATOM 596 C C . ASP A 1 74 ? 6.676 -11.010 -8.734 1.00 85.31 74 ASP A C 1
ATOM 598 O O . ASP A 1 74 ? 5.708 -11.468 -8.134 1.00 85.31 74 ASP A O 1
ATOM 602 N N . GLN A 1 75 ? 6.982 -9.711 -8.699 1.00 88.00 75 GLN A N 1
ATOM 603 C CA . GLN A 1 75 ? 6.259 -8.693 -7.934 1.00 88.00 75 GLN A CA 1
ATOM 604 C C . GLN A 1 75 ? 5.374 -7.812 -8.824 1.00 88.00 75 GLN A C 1
ATOM 606 O O . GLN A 1 75 ? 4.879 -6.787 -8.363 1.00 88.00 75 GLN A O 1
ATOM 611 N N . ILE A 1 76 ? 5.197 -8.153 -10.103 1.00 88.56 76 ILE A N 1
ATOM 612 C CA . ILE A 1 76 ? 4.314 -7.413 -11.010 1.00 88.56 76 ILE A CA 1
ATOM 613 C C . ILE A 1 76 ? 2.862 -7.775 -10.719 1.00 88.56 76 ILE A C 1
ATOM 615 O O . ILE A 1 76 ? 2.519 -8.953 -10.614 1.00 88.56 76 ILE A O 1
ATOM 619 N N . LEU A 1 77 ? 2.006 -6.756 -10.598 1.00 87.56 77 LEU A N 1
ATOM 620 C CA . LEU A 1 77 ? 0.575 -6.985 -10.416 1.00 87.56 77 LEU A CA 1
ATOM 621 C C . LEU A 1 77 ? -0.029 -7.698 -11.640 1.00 87.56 77 LEU A C 1
ATOM 623 O O . LEU A 1 77 ? 0.415 -7.444 -12.760 1.00 87.56 77 LEU A O 1
ATOM 627 N N . PRO A 1 78 ? -1.061 -8.545 -11.461 1.00 79.81 78 PRO A N 1
ATOM 628 C CA . PRO A 1 78 ? -1.587 -9.408 -12.524 1.00 79.81 78 PRO A CA 1
ATOM 629 C C . PRO A 1 78 ? -2.004 -8.670 -13.804 1.00 79.81 78 PRO A C 1
ATOM 631 O O . PRO A 1 78 ? -1.813 -9.191 -14.901 1.00 79.81 78 PRO A O 1
ATOM 634 N N . ASP A 1 79 ? -2.538 -7.455 -13.660 1.00 79.00 79 ASP A N 1
ATOM 635 C CA . ASP A 1 79 ? -3.023 -6.631 -14.774 1.00 79.00 79 ASP A CA 1
ATOM 636 C C . ASP A 1 79 ? -1.932 -5.769 -15.435 1.00 79.00 79 ASP A C 1
ATOM 638 O O . ASP A 1 79 ? -2.189 -5.098 -16.436 1.00 79.00 79 ASP A O 1
ATOM 642 N N . SER A 1 80 ? -0.707 -5.772 -14.906 1.00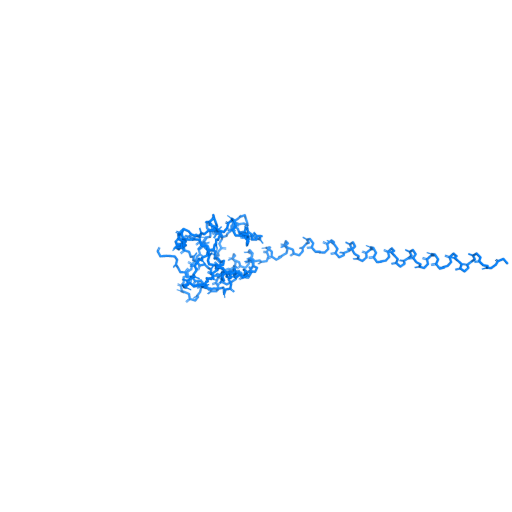 82.12 80 SER A N 1
ATOM 643 C CA . SER A 1 80 ? 0.403 -4.995 -15.454 1.00 82.12 80 SER A CA 1
ATOM 644 C C . SER A 1 80 ? 1.119 -5.761 -16.571 1.00 82.12 80 SER A C 1
ATOM 646 O O . SER A 1 80 ? 1.579 -6.889 -16.400 1.00 82.12 80 SER A O 1
ATOM 648 N N . GLU A 1 81 ? 1.310 -5.105 -17.714 1.00 79.81 81 GLU A N 1
ATOM 649 C CA . GLU A 1 81 ? 2.015 -5.679 -18.861 1.00 79.81 81 GLU A CA 1
ATOM 650 C C . GLU A 1 81 ? 3.527 -5.749 -18.597 1.00 79.81 81 GLU A C 1
ATOM 652 O O . GLU A 1 81 ? 4.182 -4.730 -18.396 1.00 79.81 81 GLU A O 1
ATOM 657 N N . TRP A 1 82 ? 4.112 -6.950 -18.612 1.00 81.88 82 TRP A N 1
ATOM 658 C CA . TRP A 1 82 ? 5.562 -7.125 -18.481 1.00 81.88 82 TRP A CA 1
ATOM 659 C C . TRP A 1 82 ? 6.241 -7.246 -19.857 1.00 81.88 82 TRP A C 1
ATOM 661 O O . TRP A 1 82 ? 5.816 -8.066 -20.680 1.00 81.88 82 TRP A O 1
ATOM 671 N N . PRO A 1 83 ? 7.322 -6.490 -20.136 1.00 81.12 83 PRO A N 1
ATOM 672 C CA . PRO A 1 83 ? 7.998 -6.547 -21.429 1.00 81.12 83 PRO A CA 1
ATOM 673 C C . PRO A 1 83 ? 8.678 -7.908 -21.655 1.00 81.12 83 PRO A C 1
ATOM 675 O O . PRO A 1 83 ? 9.535 -8.334 -20.880 1.00 81.12 83 PRO A O 1
ATOM 678 N N . ALA A 1 84 ? 8.366 -8.574 -22.774 1.00 73.25 84 ALA A N 1
ATOM 679 C CA . ALA A 1 84 ? 8.918 -9.894 -23.116 1.00 73.25 84 ALA A CA 1
ATOM 680 C C . ALA A 1 84 ? 10.454 -9.910 -23.256 1.00 73.25 84 ALA A C 1
ATOM 682 O O . ALA A 1 84 ? 11.096 -10.926 -22.993 1.00 73.25 84 ALA A O 1
ATOM 683 N N . GLN A 1 85 ? 11.045 -8.781 -23.659 1.00 74.12 85 GLN A N 1
ATOM 684 C CA . GLN A 1 85 ? 12.496 -8.584 -23.769 1.00 74.12 85 GLN A CA 1
ATOM 685 C C . GLN A 1 85 ? 13.186 -8.180 -22.450 1.00 74.12 85 GLN A C 1
ATOM 687 O O . GLN A 1 85 ? 14.404 -8.009 -22.436 1.00 74.12 85 GLN A O 1
ATOM 692 N N . GLY A 1 86 ? 12.436 -8.070 -21.348 1.00 76.75 86 GLY A N 1
ATOM 693 C CA . GLY A 1 86 ? 12.934 -7.619 -20.050 1.00 76.75 86 GLY A CA 1
ATOM 694 C C . GLY A 1 86 ? 12.906 -6.097 -19.879 1.00 76.75 86 GLY A C 1
ATOM 695 O O . GLY A 1 86 ? 12.489 -5.355 -20.769 1.00 76.75 86 GLY A O 1
ATOM 696 N N . LEU A 1 87 ? 13.319 -5.632 -18.697 1.00 83.62 87 LEU A N 1
ATOM 697 C CA . LEU A 1 87 ? 13.332 -4.207 -18.358 1.00 83.62 87 LEU A CA 1
ATOM 698 C C . LEU A 1 87 ? 14.397 -3.451 -19.172 1.00 83.62 87 LEU A C 1
ATOM 700 O O . LEU A 1 87 ? 15.530 -3.932 -19.260 1.00 83.62 87 LEU A O 1
ATOM 704 N N . PRO A 1 88 ? 14.080 -2.258 -19.710 1.00 84.81 88 PRO A N 1
ATOM 705 C CA . PRO A 1 88 ? 15.066 -1.428 -20.392 1.00 84.81 88 PRO A CA 1
ATOM 706 C C . PRO A 1 88 ? 16.135 -0.922 -19.415 1.00 84.81 88 PRO A C 1
ATOM 708 O O . PRO A 1 88 ? 15.914 -0.832 -18.203 1.00 84.81 88 PRO A O 1
ATOM 711 N N . ASP A 1 89 ? 17.296 -0.533 -19.947 1.00 83.75 89 ASP A N 1
ATOM 712 C CA . ASP A 1 89 ? 18.423 -0.062 -19.132 1.00 83.75 89 ASP A CA 1
ATOM 713 C C . ASP A 1 89 ? 18.067 1.177 -18.295 1.00 83.75 89 ASP A C 1
ATOM 715 O O . ASP A 1 89 ? 18.483 1.273 -17.136 1.00 83.75 89 ASP A O 1
ATOM 719 N N . ASN A 1 90 ? 17.234 2.076 -18.841 1.00 87.25 90 ASN A N 1
ATOM 720 C CA . ASN A 1 90 ? 16.735 3.273 -18.154 1.00 87.25 90 ASN A CA 1
ATOM 721 C C . ASN A 1 90 ? 15.384 3.029 -17.463 1.00 87.25 90 ASN A C 1
ATOM 723 O O . ASN A 1 90 ? 14.476 3.861 -17.544 1.00 87.25 90 ASN A O 1
ATOM 727 N N . CYS A 1 91 ? 15.230 1.876 -16.815 1.00 86.50 91 CYS A N 1
ATOM 728 C CA . CYS A 1 91 ? 14.096 1.627 -15.938 1.00 86.50 91 CYS A CA 1
ATOM 729 C C . CYS A 1 91 ? 14.305 2.306 -14.576 1.00 86.50 91 CYS A C 1
ATOM 731 O O . CYS A 1 91 ? 15.262 1.998 -13.862 1.00 86.50 91 CYS A O 1
ATOM 733 N N . GLU A 1 92 ? 13.382 3.184 -14.197 1.00 90.12 92 GLU A N 1
ATOM 734 C CA . GLU A 1 92 ? 13.326 3.836 -12.889 1.00 90.12 92 GLU A CA 1
ATOM 735 C C . GLU A 1 92 ? 12.304 3.131 -11.991 1.00 90.12 92 GLU A C 1
ATOM 737 O O . GLU A 1 92 ? 11.193 2.840 -12.423 1.00 90.12 92 GLU A O 1
ATOM 742 N N . VAL A 1 93 ? 12.669 2.844 -10.742 1.00 90.12 93 VAL A N 1
ATOM 743 C CA . VAL A 1 93 ? 11.735 2.324 -9.732 1.00 90.12 93 VAL A CA 1
ATOM 744 C C . VAL A 1 93 ? 11.329 3.488 -8.842 1.00 90.12 93 VAL A C 1
ATOM 746 O O . VAL A 1 93 ? 12.185 4.080 -8.181 1.00 90.12 93 VAL A O 1
ATOM 749 N N . GLN A 1 94 ? 10.043 3.831 -8.829 1.00 90.94 94 GLN A N 1
ATOM 750 C CA . GLN A 1 94 ? 9.554 4.918 -7.988 1.00 90.94 94 GLN A CA 1
ATOM 751 C C . GLN A 1 94 ? 9.546 4.503 -6.509 1.00 90.94 94 GLN A C 1
ATOM 753 O O . GLN A 1 94 ? 9.229 3.353 -6.189 1.00 90.94 94 GLN A O 1
ATOM 758 N N . PRO A 1 95 ? 9.873 5.421 -5.582 1.00 88.00 95 PRO A N 1
ATOM 759 C CA . PRO A 1 95 ? 9.758 5.150 -4.158 1.00 88.00 95 PRO A CA 1
ATOM 760 C C . PRO A 1 95 ? 8.286 5.115 -3.728 1.00 88.00 95 PRO A C 1
ATOM 762 O O . PRO A 1 95 ? 7.494 5.975 -4.117 1.00 88.00 95 PRO A O 1
ATOM 765 N N . ALA A 1 96 ? 7.935 4.152 -2.878 1.00 89.12 96 ALA A N 1
ATOM 766 C CA . ALA A 1 96 ? 6.637 4.115 -2.216 1.00 89.12 96 ALA A CA 1
ATOM 767 C C . ALA A 1 96 ? 6.615 5.062 -1.006 1.00 89.12 96 ALA A C 1
ATOM 769 O O . ALA A 1 96 ? 7.621 5.238 -0.311 1.00 89.12 96 ALA A O 1
ATOM 770 N N . ARG A 1 97 ? 5.453 5.659 -0.733 1.00 90.19 97 ARG A N 1
ATOM 771 C CA . ARG A 1 97 ? 5.185 6.362 0.528 1.00 90.19 97 ARG A CA 1
ATOM 772 C C . ARG A 1 97 ? 5.013 5.371 1.675 1.00 90.19 97 ARG A C 1
ATOM 774 O O . ARG A 1 97 ? 4.794 4.182 1.470 1.00 90.19 97 ARG A O 1
ATOM 781 N N . GLU A 1 98 ? 5.067 5.885 2.900 1.00 88.69 98 GLU A N 1
ATOM 782 C CA . GLU A 1 98 ? 4.828 5.065 4.085 1.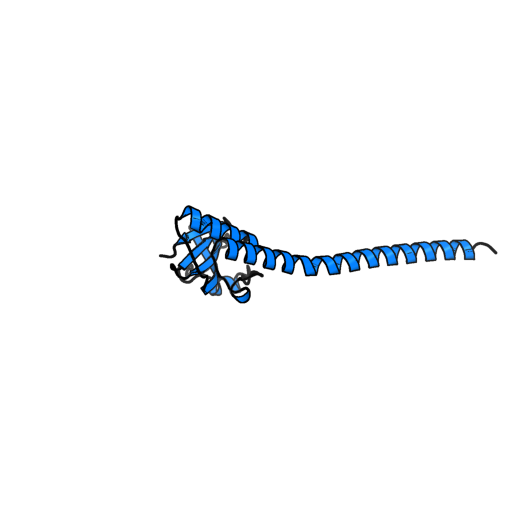00 88.69 98 GLU A CA 1
ATOM 783 C C . GLU A 1 98 ? 3.395 4.494 4.105 1.00 88.69 98 GLU A C 1
ATOM 785 O O . GLU A 1 98 ? 2.446 5.241 3.833 1.00 88.69 98 GLU A O 1
ATOM 790 N N . PRO A 1 99 ? 3.207 3.231 4.534 1.00 89.31 99 PRO A N 1
ATOM 791 C CA . PRO A 1 99 ? 1.904 2.564 4.635 1.00 89.31 99 PRO A CA 1
ATOM 792 C C . PRO A 1 99 ? 0.810 3.380 5.331 1.00 89.31 99 PRO A C 1
ATOM 794 O O . PRO A 1 99 ? -0.327 3.433 4.870 1.00 89.31 99 PRO A O 1
ATOM 797 N N . ALA A 1 100 ? 1.146 4.087 6.414 1.00 87.88 100 ALA A N 1
ATOM 798 C CA . ALA A 1 100 ? 0.190 4.945 7.113 1.00 87.88 100 ALA A CA 1
ATOM 799 C C . ALA A 1 100 ? -0.317 6.102 6.235 1.00 87.88 100 ALA A C 1
ATOM 801 O O . ALA A 1 100 ? -1.498 6.438 6.288 1.00 87.88 100 ALA A O 1
ATOM 802 N N . THR A 1 101 ? 0.554 6.689 5.410 1.00 90.44 101 THR A N 1
ATOM 803 C CA . THR A 1 101 ? 0.171 7.746 4.461 1.00 90.44 101 THR A CA 1
ATOM 804 C C . THR A 1 101 ? -0.694 7.173 3.343 1.00 90.44 101 THR A C 1
ATOM 806 O O . THR A 1 101 ? -1.700 7.778 2.988 1.00 90.44 101 THR A O 1
ATOM 809 N N . LEU A 1 102 ? -0.358 5.979 2.848 1.00 92.81 102 LEU A N 1
ATOM 810 C CA . LEU A 1 102 ? -1.129 5.283 1.817 1.00 92.81 102 LEU A CA 1
ATOM 811 C C . LEU A 1 102 ? -2.556 4.967 2.270 1.00 92.81 102 LEU A C 1
ATOM 813 O O . LEU A 1 102 ? -3.502 5.214 1.532 1.00 92.81 102 LEU A O 1
ATOM 817 N N . LEU A 1 103 ? -2.734 4.513 3.511 1.00 92.62 103 LEU A N 1
ATOM 818 C CA . LEU A 1 103 ? -4.063 4.280 4.081 1.00 92.62 103 LEU A CA 1
ATOM 819 C C . LEU A 1 103 ? -4.878 5.577 4.210 1.00 92.62 103 LEU A C 1
ATOM 821 O O . LEU A 1 103 ? -6.082 5.572 3.966 1.00 92.62 103 LEU A O 1
ATOM 825 N N . MET A 1 104 ? -4.244 6.704 4.550 1.00 91.94 104 MET A N 1
ATOM 826 C CA . MET A 1 104 ? -4.924 8.008 4.542 1.00 91.94 104 MET A CA 1
ATOM 827 C C . MET A 1 104 ? -5.296 8.446 3.119 1.00 91.94 104 MET A C 1
ATOM 829 O O . MET A 1 104 ? -6.403 8.939 2.895 1.00 91.94 104 MET A O 1
ATOM 833 N N . ASP A 1 105 ? -4.388 8.252 2.160 1.00 94.31 105 ASP A N 1
ATOM 834 C CA . ASP A 1 105 ? -4.612 8.538 0.742 1.00 94.31 105 ASP A CA 1
ATOM 835 C C . ASP A 1 105 ? -5.743 7.657 0.171 1.00 94.31 105 ASP A C 1
ATOM 837 O O . ASP A 1 105 ? -6.571 8.160 -0.584 1.00 94.31 105 ASP A O 1
ATOM 841 N N . PHE A 1 106 ? -5.865 6.397 0.606 1.00 94.50 106 PHE A N 1
ATOM 842 C CA . PHE A 1 106 ? -6.971 5.497 0.264 1.00 94.50 106 PHE A CA 1
ATOM 843 C C . PHE A 1 106 ? -8.330 6.036 0.730 1.00 94.50 106 PHE A C 1
ATOM 845 O O . PHE A 1 106 ? -9.247 6.168 -0.078 1.00 94.50 106 PHE A O 1
ATOM 852 N N . VAL A 1 107 ? -8.466 6.417 2.007 1.00 93.50 107 VAL A N 1
ATOM 853 C CA . VAL A 1 107 ? -9.723 6.986 2.539 1.00 93.50 107 VAL A CA 1
ATOM 854 C C . VAL A 1 107 ? -10.109 8.271 1.804 1.00 93.50 107 VAL A C 1
ATOM 856 O O . VAL A 1 107 ? -11.281 8.489 1.474 1.00 93.50 107 VAL A O 1
ATOM 859 N N . ARG A 1 108 ? -9.117 9.123 1.515 1.00 94.12 108 ARG A N 1
ATOM 860 C CA . ARG A 1 108 ? -9.328 10.333 0.717 1.00 94.12 108 ARG A CA 1
ATOM 861 C C . ARG A 1 108 ? -9.784 9.979 -0.700 1.00 94.12 108 ARG A C 1
ATOM 863 O O . ARG A 1 108 ? -10.775 10.534 -1.162 1.00 94.12 108 ARG A O 1
ATOM 870 N N . GLY A 1 109 ? -9.111 9.034 -1.348 1.00 93.44 109 GLY A N 1
ATOM 871 C CA . GLY A 1 109 ? -9.426 8.573 -2.696 1.00 93.44 109 GLY A CA 1
ATOM 872 C C . GLY A 1 109 ? -10.829 7.978 -2.811 1.00 93.44 109 GLY A C 1
ATOM 873 O O . GLY A 1 109 ? -11.548 8.298 -3.752 1.00 93.44 109 GLY A O 1
ATOM 874 N N . LEU A 1 110 ? -11.274 7.190 -1.826 1.00 93.50 110 LEU A N 1
ATOM 875 C CA . LEU A 1 110 ? -12.652 6.688 -1.770 1.00 93.50 110 LEU A CA 1
ATOM 876 C C . LEU A 1 110 ? -13.662 7.842 -1.766 1.00 93.50 110 LEU A C 1
ATOM 878 O O . LEU A 1 110 ? -14.602 7.854 -2.562 1.00 93.50 110 LEU A O 1
ATOM 882 N N . SER A 1 111 ? -13.414 8.850 -0.925 1.00 92.38 111 SER A N 1
ATOM 883 C CA . SER A 1 111 ? -14.263 10.040 -0.829 1.00 92.38 111 SER A CA 1
ATOM 884 C C . SER A 1 111 ? -14.302 10.832 -2.143 1.00 92.38 111 SER A C 1
ATOM 886 O O . SER A 1 111 ? -15.369 11.289 -2.551 1.00 92.38 111 SER A O 1
ATOM 888 N N . GLU A 1 112 ? -13.163 10.973 -2.828 1.00 93.88 112 GLU A N 1
ATOM 889 C CA . GLU A 1 112 ? -13.050 11.644 -4.134 1.00 93.88 112 GLU A CA 1
ATOM 890 C C . GLU A 1 112 ? -13.779 10.883 -5.251 1.00 93.88 112 GLU A C 1
ATOM 892 O O . GLU A 1 112 ? -14.414 11.499 -6.108 1.00 93.88 112 GLU A O 1
ATOM 897 N N . LEU A 1 113 ? -13.748 9.549 -5.211 1.00 91.81 113 LEU A N 1
ATOM 898 C CA . LEU A 1 113 ? -14.478 8.679 -6.136 1.00 91.81 113 LEU A CA 1
ATOM 899 C C . LEU A 1 113 ? -15.980 8.576 -5.811 1.00 91.81 113 LEU A C 1
ATOM 901 O O . LEU A 1 113 ? -16.729 7.968 -6.577 1.00 91.81 113 LEU A O 1
ATOM 905 N N . GLY A 1 114 ? -16.436 9.138 -4.685 1.00 91.38 114 GLY A N 1
ATOM 906 C CA . GLY A 1 114 ? -17.807 8.970 -4.193 1.00 91.38 114 GLY A CA 1
ATOM 907 C C . GLY A 1 114 ? -18.139 7.518 -3.834 1.00 91.38 114 GLY A C 1
ATOM 908 O O . GLY A 1 114 ? -19.299 7.112 -3.897 1.00 91.38 114 GLY A O 1
ATOM 909 N N . GLN A 1 115 ? -17.116 6.727 -3.512 1.00 89.31 115 GLN A N 1
ATOM 910 C CA . GLN A 1 115 ? -17.218 5.335 -3.097 1.00 89.31 115 GLN A CA 1
ATOM 911 C C . GLN A 1 115 ? -17.107 5.270 -1.571 1.00 89.31 115 GLN A C 1
ATOM 913 O O . GLN A 1 115 ? -16.413 6.067 -0.942 1.00 89.31 115 GLN A O 1
ATOM 918 N N . THR A 1 116 ? -17.777 4.301 -0.968 1.00 89.19 116 THR A N 1
ATOM 919 C CA . THR A 1 116 ? -17.590 3.946 0.443 1.00 89.19 116 THR A CA 1
ATOM 920 C C . THR A 1 116 ? -17.086 2.515 0.519 1.00 89.19 116 THR A C 1
ATOM 922 O O . THR A 1 116 ? -17.200 1.778 -0.451 1.00 89.19 116 THR A O 1
ATOM 925 N N . CYS A 1 117 ? -16.500 2.131 1.642 1.00 90.31 117 CYS A N 1
ATOM 926 C CA . CYS A 1 117 ? -16.003 0.786 1.904 1.00 90.31 117 CYS A CA 1
ATOM 927 C C . CYS A 1 117 ? -16.264 0.504 3.378 1.00 90.31 117 CYS A C 1
ATOM 929 O O . CYS A 1 117 ? -16.003 1.380 4.202 1.00 90.31 117 CYS A O 1
ATOM 931 N N . GLU A 1 118 ? -16.760 -0.686 3.700 1.00 90.75 118 GLU A N 1
ATOM 932 C CA . GLU A 1 118 ? -16.988 -1.100 5.087 1.00 90.75 118 GLU A CA 1
ATOM 933 C C . GLU A 1 118 ? -15.876 -2.028 5.569 1.00 90.75 118 GLU A C 1
ATOM 935 O O . GLU A 1 118 ? -15.497 -1.987 6.737 1.00 90.75 118 GLU A O 1
ATOM 940 N N . THR A 1 119 ? -15.306 -2.854 4.686 1.00 91.06 119 THR A N 1
ATOM 941 C CA . THR A 1 119 ? -14.287 -3.831 5.085 1.00 91.06 119 THR A CA 1
ATOM 942 C C . THR A 1 119 ? -13.206 -4.004 4.029 1.00 91.06 119 THR A C 1
ATOM 944 O O . THR A 1 119 ? -13.495 -4.253 2.860 1.00 91.06 119 THR A O 1
ATOM 947 N N . ILE A 1 120 ? -11.944 -3.948 4.462 1.00 94.06 120 ILE A N 1
ATOM 948 C CA . ILE A 1 120 ? -10.791 -4.347 3.647 1.00 94.06 120 ILE A CA 1
ATOM 949 C C . ILE A 1 120 ? -10.504 -5.827 3.907 1.00 94.06 120 ILE A C 1
ATOM 951 O O . ILE A 1 120 ? -10.226 -6.233 5.038 1.00 94.06 120 ILE A O 1
ATOM 955 N N . HIS A 1 121 ? -10.557 -6.634 2.852 1.00 92.38 121 HIS A N 1
ATOM 956 C CA . HIS A 1 121 ? -10.292 -8.069 2.905 1.00 92.38 121 HIS A CA 1
ATOM 957 C C . HIS A 1 121 ? -8.807 -8.387 2.725 1.00 92.38 121 HIS A C 1
ATOM 959 O O . HIS A 1 121 ? -8.268 -9.232 3.442 1.00 92.38 121 HIS A O 1
ATOM 965 N N . GLY A 1 122 ? -8.146 -7.688 1.803 1.00 91.75 122 GLY A N 1
ATOM 966 C CA . GLY A 1 122 ? -6.776 -7.970 1.394 1.00 91.75 122 GLY A CA 1
ATOM 967 C C . GLY A 1 122 ? -6.077 -6.730 0.856 1.00 91.75 122 GLY A C 1
ATOM 968 O O . GLY A 1 122 ? -6.716 -5.869 0.255 1.00 91.75 122 GLY A O 1
ATOM 969 N N . ILE A 1 123 ? -4.765 -6.644 1.075 1.00 93.75 123 ILE A N 1
ATOM 970 C CA . ILE A 1 123 ? -3.893 -5.681 0.400 1.00 93.75 123 ILE A CA 1
ATOM 971 C C . ILE A 1 123 ? -2.729 -6.470 -0.191 1.00 93.75 123 ILE A C 1
ATOM 973 O O . ILE A 1 123 ? -1.973 -7.107 0.543 1.00 93.75 123 ILE A O 1
ATOM 977 N N . GLN A 1 124 ? -2.597 -6.427 -1.511 1.00 92.31 124 GLN A N 1
ATOM 978 C CA . GLN A 1 124 ? -1.492 -7.021 -2.248 1.00 92.31 124 GLN A CA 1
ATOM 979 C C . GLN A 1 124 ? -0.583 -5.909 -2.773 1.00 92.31 124 GLN A C 1
ATOM 981 O O . GLN A 1 124 ? -1.025 -5.008 -3.486 1.00 92.31 124 GLN A O 1
ATOM 986 N N . GLU A 1 125 ? 0.696 -5.955 -2.403 1.00 93.12 125 GLU A N 1
ATOM 987 C CA . GLU A 1 125 ? 1.702 -5.041 -2.941 1.00 93.12 125 GLU A CA 1
ATOM 988 C C . GLU A 1 125 ? 2.246 -5.585 -4.260 1.00 93.12 125 GLU A C 1
ATOM 990 O O . GLU A 1 125 ? 2.545 -6.774 -4.372 1.00 93.12 125 GLU A O 1
ATOM 995 N N . GLY A 1 126 ? 2.447 -4.707 -5.236 1.00 92.56 126 GLY A N 1
ATOM 996 C CA . GLY A 1 126 ? 3.153 -5.063 -6.457 1.00 92.56 126 GLY A CA 1
ATOM 997 C C . GLY A 1 126 ? 3.620 -3.841 -7.230 1.00 92.56 126 GLY A C 1
ATOM 998 O O . GLY A 1 126 ? 3.345 -2.698 -6.872 1.00 92.56 126 GLY A O 1
ATOM 999 N N . TYR A 1 127 ? 4.355 -4.079 -8.305 1.00 92.88 127 TYR A N 1
ATOM 1000 C CA . TYR A 1 127 ? 4.761 -3.047 -9.240 1.00 92.88 127 TYR A CA 1
ATOM 1001 C C . TYR A 1 127 ? 3.835 -3.023 -10.449 1.00 92.88 127 TYR A C 1
ATOM 1003 O O . TYR A 1 127 ? 3.428 -4.057 -10.979 1.00 92.88 127 TYR A O 1
ATOM 1011 N N . TRP A 1 128 ? 3.564 -1.810 -10.912 1.00 91.69 128 TRP A N 1
ATOM 1012 C CA . TRP A 1 128 ? 2.959 -1.543 -12.200 1.00 91.69 128 TRP A CA 1
ATOM 1013 C C . TRP A 1 128 ? 4.018 -1.026 -13.158 1.00 91.69 128 TRP A C 1
ATOM 1015 O O . TRP A 1 128 ? 4.665 -0.003 -12.908 1.00 91.69 128 TRP A O 1
ATOM 1025 N N . TYR A 1 129 ? 4.203 -1.750 -14.253 1.00 91.06 129 TYR A N 1
ATOM 1026 C CA . TYR A 1 129 ? 5.116 -1.377 -15.315 1.00 91.06 129 TYR A CA 1
ATOM 1027 C C . TYR A 1 129 ? 4.447 -0.384 -16.263 1.00 91.06 129 TYR A C 1
ATOM 1029 O O . TYR A 1 129 ? 3.355 -0.610 -16.778 1.00 91.06 129 TYR A O 1
ATOM 1037 N N . SER A 1 130 ? 5.133 0.725 -16.515 1.00 89.06 130 SER A N 1
ATOM 1038 C CA . SER A 1 130 ? 4.783 1.677 -17.561 1.00 89.06 130 SER A CA 1
ATOM 1039 C C . SER A 1 130 ? 6.056 2.069 -18.293 1.00 89.06 130 SER A C 1
ATOM 1041 O O . SER A 1 130 ? 6.956 2.671 -17.709 1.00 89.06 130 SER A O 1
ATOM 1043 N N . GLY A 1 131 ? 6.179 1.693 -19.562 1.00 84.94 131 GLY A N 1
ATOM 1044 C CA . GLY A 1 131 ? 7.383 1.959 -20.339 1.00 84.94 131 GLY A CA 1
ATOM 1045 C C . GLY A 1 131 ? 7.094 2.225 -21.803 1.00 84.94 131 GLY A C 1
ATOM 1046 O O . GLY A 1 131 ? 6.155 1.681 -22.376 1.00 84.94 131 GLY A O 1
ATOM 1047 N N . GLU A 1 132 ? 7.930 3.070 -22.396 1.00 79.56 132 GLU A N 1
ATOM 1048 C CA . GLU A 1 132 ? 7.908 3.412 -23.811 1.00 79.56 132 GLU A CA 1
ATOM 1049 C C . GLU A 1 132 ? 9.349 3.409 -24.342 1.00 79.56 132 GLU A C 1
ATOM 1051 O O . GLU A 1 132 ? 10.232 4.085 -23.805 1.00 79.56 132 GLU A O 1
ATOM 1056 N N . GLU A 1 133 ? 9.584 2.613 -25.389 1.00 76.00 133 GLU A N 1
ATOM 1057 C CA . GLU A 1 133 ? 10.892 2.421 -26.031 1.00 76.00 133 GLU A CA 1
ATOM 1058 C C . GLU A 1 133 ? 12.026 2.107 -25.028 1.00 76.00 133 GLU A C 1
ATOM 1060 O O . GLU A 1 133 ? 12.089 1.005 -24.484 1.00 76.00 133 GLU A O 1
ATOM 1065 N N . ASP A 1 134 ? 12.919 3.073 -24.787 1.00 81.25 134 ASP A N 1
ATOM 1066 C CA . ASP A 1 134 ? 14.138 2.932 -23.980 1.00 81.25 134 ASP A CA 1
ATOM 1067 C C . ASP A 1 134 ? 13.980 3.402 -22.526 1.00 81.25 134 ASP A C 1
ATOM 1069 O O . ASP A 1 134 ? 14.956 3.394 -21.765 1.00 81.25 134 ASP A O 1
ATOM 1073 N N . ARG A 1 135 ? 12.786 3.850 -22.119 1.00 85.62 135 ARG A N 1
ATOM 1074 C CA . ARG A 1 135 ? 12.516 4.323 -20.756 1.00 85.62 135 ARG A CA 1
ATOM 1075 C C . ARG A 1 135 ? 11.337 3.578 -20.161 1.00 85.62 135 ARG A C 1
ATOM 1077 O O . ARG A 1 135 ? 10.292 3.443 -20.785 1.00 85.62 135 ARG A O 1
ATOM 1084 N N . ALA A 1 136 ? 11.498 3.146 -18.918 1.00 89.69 136 ALA A N 1
ATOM 1085 C CA . ALA A 1 136 ? 10.412 2.549 -18.161 1.00 89.69 136 ALA A CA 1
ATOM 1086 C C . ALA A 1 136 ? 10.378 3.086 -16.742 1.00 89.69 136 ALA A C 1
ATOM 1088 O O . ALA A 1 136 ? 11.388 3.528 -16.196 1.00 89.69 136 ALA A O 1
ATOM 1089 N N . VAL A 1 137 ? 9.195 3.025 -16.158 1.00 91.69 137 VAL A N 1
ATOM 1090 C CA . VAL A 1 137 ? 8.915 3.390 -14.786 1.00 91.69 137 VAL A CA 1
ATOM 1091 C C . VAL A 1 137 ? 8.156 2.233 -14.154 1.00 91.69 137 VAL A C 1
ATOM 1093 O O . VAL A 1 137 ? 7.133 1.785 -14.670 1.00 91.69 137 VAL A O 1
ATOM 1096 N N . LEU A 1 138 ? 8.679 1.742 -13.039 1.00 92.44 138 LEU A N 1
ATOM 1097 C CA . LEU A 1 138 ? 8.001 0.799 -12.165 1.00 92.44 138 LEU A CA 1
ATOM 1098 C C . LEU A 1 138 ? 7.411 1.581 -11.005 1.00 92.44 138 LEU A C 1
ATOM 1100 O O . LEU A 1 138 ? 8.135 2.140 -10.177 1.00 92.44 138 LEU A O 1
ATOM 1104 N N . THR A 1 139 ? 6.088 1.631 -10.970 1.00 94.19 139 THR A N 1
ATOM 1105 C CA . THR A 1 139 ? 5.342 2.345 -9.941 1.00 94.19 139 THR A CA 1
ATOM 1106 C C . THR A 1 139 ? 4.874 1.335 -8.904 1.00 94.19 139 THR A C 1
ATOM 1108 O O . THR A 1 139 ? 4.199 0.378 -9.280 1.00 94.19 139 THR A O 1
ATOM 1111 N N . PRO A 1 140 ? 5.241 1.478 -7.621 1.00 94.56 140 PRO A N 1
ATOM 1112 C CA . PRO A 1 140 ? 4.679 0.634 -6.579 1.00 94.56 140 PRO A CA 1
ATOM 1113 C C . PRO A 1 140 ? 3.182 0.930 -6.463 1.00 94.56 140 PRO A C 1
ATOM 1115 O O . PRO A 1 140 ? 2.777 2.092 -6.401 1.00 94.56 140 PRO A O 1
ATOM 1118 N N . MET A 1 141 ? 2.375 -0.119 -6.450 1.00 95.19 141 MET A N 1
ATOM 1119 C CA . MET A 1 141 ? 0.924 -0.064 -6.360 1.00 95.19 141 MET A CA 1
ATOM 1120 C C . MET A 1 141 ? 0.447 -1.023 -5.272 1.00 95.19 141 MET A C 1
ATOM 1122 O O . MET A 1 141 ? 1.027 -2.091 -5.059 1.00 95.19 141 MET A O 1
ATOM 1126 N N . TRP A 1 142 ? -0.650 -0.661 -4.621 1.00 95.19 142 TRP A N 1
ATOM 1127 C CA . TRP A 1 142 ? -1.406 -1.568 -3.769 1.00 95.19 142 TRP A CA 1
ATOM 1128 C C . TRP A 1 142 ? -2.721 -1.924 -4.439 1.00 95.19 142 TRP A C 1
ATOM 1130 O O . TRP A 1 142 ? -3.513 -1.046 -4.780 1.00 95.19 142 TRP A O 1
ATOM 1140 N N . GLU A 1 143 ? -2.960 -3.216 -4.580 1.00 94.50 143 GLU A N 1
ATOM 1141 C CA . GLU A 1 143 ? -4.256 -3.769 -4.930 1.00 94.50 143 GLU A CA 1
ATOM 1142 C C . GLU A 1 143 ? -5.015 -4.072 -3.636 1.00 94.50 143 GLU A C 1
ATOM 1144 O O . GLU A 1 143 ? -4.596 -4.895 -2.824 1.00 94.50 143 GLU A O 1
ATOM 1149 N N . ILE A 1 144 ? -6.100 -3.338 -3.404 1.00 94.81 144 ILE A N 1
ATOM 1150 C CA . ILE A 1 144 ? -6.886 -3.378 -2.174 1.00 94.81 144 ILE A CA 1
ATOM 1151 C C . ILE A 1 144 ? -8.225 -4.029 -2.497 1.00 94.81 144 ILE A C 1
ATOM 1153 O O . ILE A 1 144 ? -9.060 -3.444 -3.190 1.00 94.81 144 ILE A O 1
ATOM 1157 N N . GLU A 1 145 ? -8.435 -5.231 -1.975 1.00 94.31 145 GLU A N 1
ATOM 1158 C CA . GLU A 1 145 ? -9.697 -5.954 -2.085 1.00 94.31 145 GLU A CA 1
ATOM 1159 C C . GLU A 1 145 ? -10.637 -5.534 -0.958 1.00 94.31 145 GLU A C 1
ATOM 1161 O O . GLU A 1 145 ? -10.303 -5.647 0.228 1.00 94.31 145 GLU A O 1
ATOM 1166 N N . THR A 1 146 ? -11.834 -5.076 -1.317 1.00 94.00 146 THR A N 1
ATOM 1167 C CA . THR A 1 146 ? -12.857 -4.658 -0.357 1.00 94.00 146 THR A CA 1
ATOM 1168 C C . THR A 1 146 ? -14.218 -5.268 -0.655 1.00 94.00 146 THR A C 1
ATOM 1170 O O . THR A 1 146 ? -14.432 -5.912 -1.684 1.00 94.00 146 THR A O 1
ATOM 1173 N N . ASP A 1 147 ? -15.174 -5.016 0.237 1.00 92.81 147 ASP A N 1
ATOM 1174 C CA . ASP A 1 147 ? -16.576 -5.401 0.082 1.00 92.81 147 ASP A CA 1
ATOM 1175 C C . ASP A 1 147 ? -17.268 -4.755 -1.140 1.00 92.81 147 ASP A C 1
ATOM 1177 O O . ASP A 1 147 ? -18.282 -5.262 -1.621 1.00 92.81 147 ASP A O 1
ATOM 1181 N N . GLN A 1 148 ? -16.709 -3.665 -1.681 1.00 90.75 148 GLN A N 1
ATOM 1182 C CA . GLN A 1 148 ? -17.248 -2.927 -2.837 1.00 90.75 148 GLN A CA 1
ATOM 1183 C C . GLN A 1 148 ? -16.487 -3.178 -4.153 1.00 90.75 148 GLN A C 1
ATOM 1185 O O . GLN A 1 148 ? -16.829 -2.610 -5.206 1.00 90.75 148 GLN A O 1
ATOM 1190 N N . GLY A 1 149 ? -15.478 -4.048 -4.108 1.00 91.75 149 GLY A N 1
ATOM 1191 C CA . GLY A 1 149 ? -14.629 -4.427 -5.231 1.00 91.75 149 GLY A CA 1
ATOM 1192 C C . GLY A 1 149 ? -13.153 -4.136 -4.978 1.00 91.75 149 GLY A C 1
ATOM 1193 O O . GLY A 1 149 ? -12.740 -3.821 -3.866 1.00 91.75 149 GLY A O 1
ATOM 1194 N N . THR A 1 150 ? -12.360 -4.246 -6.038 1.00 94.19 150 THR A N 1
ATOM 1195 C CA . THR A 1 150 ? -10.910 -4.070 -5.969 1.00 94.19 150 THR A CA 1
ATOM 1196 C C . THR A 1 150 ? -10.515 -2.658 -6.395 1.00 94.19 150 THR A C 1
ATOM 1198 O O . THR A 1 150 ? -11.028 -2.114 -7.380 1.00 94.19 150 THR A O 1
ATOM 1201 N N . PHE A 1 151 ? -9.595 -2.053 -5.651 1.00 94.69 151 PHE A N 1
ATOM 1202 C CA . PHE A 1 151 ? -9.038 -0.736 -5.936 1.00 94.69 151 PHE A CA 1
ATOM 1203 C C . PHE A 1 151 ? -7.526 -0.814 -6.117 1.00 94.69 151 PHE A C 1
ATOM 1205 O O . PHE A 1 151 ? -6.853 -1.579 -5.438 1.00 94.69 151 PHE A O 1
ATOM 1212 N N . LEU A 1 152 ? -6.995 0.023 -7.000 1.00 94.75 152 LEU A N 1
ATOM 1213 C CA . LEU A 1 152 ? -5.568 0.191 -7.235 1.00 94.75 152 LEU A CA 1
ATOM 1214 C C . LEU A 1 152 ? -5.136 1.554 -6.696 1.00 94.75 152 LEU A C 1
ATOM 1216 O O . LEU A 1 152 ? -5.593 2.596 -7.176 1.00 94.75 152 LEU A O 1
ATOM 1220 N N . LEU A 1 153 ? -4.268 1.543 -5.690 1.00 95.81 153 LEU A N 1
ATOM 1221 C CA . LEU A 1 153 ? -3.678 2.732 -5.088 1.00 95.81 153 LEU A CA 1
ATOM 1222 C C . LEU A 1 153 ? -2.238 2.901 -5.575 1.00 95.81 153 LEU A C 1
ATOM 1224 O O . LEU A 1 153 ? -1.390 2.056 -5.303 1.00 95.81 153 LEU A O 1
ATOM 1228 N N . ASP A 1 154 ? -1.954 4.021 -6.234 1.00 95.19 154 ASP A N 1
ATOM 1229 C CA . ASP A 1 154 ? -0.594 4.429 -6.586 1.00 95.19 154 ASP A CA 1
ATOM 1230 C C . ASP A 1 154 ? 0.178 4.824 -5.330 1.00 95.19 154 ASP A C 1
ATOM 1232 O O . ASP A 1 154 ? -0.147 5.817 -4.672 1.00 95.19 154 ASP A O 1
ATOM 1236 N N . CYS A 1 155 ? 1.220 4.062 -4.994 1.00 93.81 155 CYS A N 1
ATOM 1237 C CA . CYS A 1 155 ? 1.976 4.278 -3.769 1.00 93.81 155 CYS A CA 1
ATOM 1238 C C . CYS A 1 155 ? 2.995 5.420 -3.866 1.00 93.81 155 CYS A C 1
ATOM 1240 O O . CYS A 1 155 ? 3.498 5.870 -2.835 1.00 93.81 155 CYS A O 1
ATOM 1242 N N . ALA A 1 156 ? 3.308 5.911 -5.064 1.00 92.94 156 ALA A N 1
ATOM 1243 C CA . ALA A 1 156 ? 4.179 7.066 -5.265 1.00 92.94 156 ALA A CA 1
ATOM 1244 C C . ALA A 1 156 ? 3.381 8.381 -5.174 1.00 92.94 156 ALA A C 1
ATOM 1246 O O . ALA A 1 156 ? 3.802 9.357 -4.534 1.00 92.94 156 ALA A O 1
ATOM 1247 N N . GLN A 1 157 ? 2.191 8.409 -5.779 1.00 93.19 157 GLN A N 1
ATOM 1248 C CA . GLN A 1 157 ? 1.352 9.602 -5.908 1.00 93.19 157 GLN A CA 1
ATOM 1249 C C . GLN A 1 157 ? 0.212 9.674 -4.882 1.00 93.19 157 GLN A C 1
ATOM 1251 O O . GLN A 1 157 ? -0.224 10.781 -4.547 1.00 93.19 157 GLN A O 1
ATOM 1256 N N . GLY A 1 158 ? -0.219 8.540 -4.330 1.00 92.94 158 GLY A N 1
ATOM 1257 C CA . GLY A 1 158 ? -1.384 8.435 -3.448 1.00 92.94 158 GLY A CA 1
ATOM 1258 C C . GLY A 1 158 ? -2.710 8.565 -4.200 1.00 92.94 158 GLY A C 1
ATOM 1259 O O . GLY A 1 158 ? -3.660 9.132 -3.661 1.00 92.94 158 GLY A O 1
ATOM 1260 N N . LEU A 1 159 ? -2.749 8.133 -5.466 1.00 94.00 159 LEU A N 1
ATOM 1261 C CA . LEU A 1 159 ? -3.934 8.207 -6.320 1.00 94.00 159 LEU A CA 1
ATOM 1262 C C . LEU A 1 159 ? -4.692 6.881 -6.276 1.00 94.00 159 LEU A C 1
ATOM 1264 O O . LEU A 1 159 ? -4.119 5.838 -6.579 1.00 94.00 159 LEU A O 1
ATOM 1268 N N . LEU A 1 160 ? -5.979 6.927 -5.933 1.00 95.38 160 LEU A N 1
ATOM 1269 C CA . LEU A 1 160 ? -6.842 5.749 -5.927 1.00 95.38 160 LEU A CA 1
ATOM 1270 C C . LEU A 1 160 ? -7.620 5.642 -7.237 1.00 95.38 160 LEU A C 1
ATOM 1272 O O . LEU A 1 160 ? -8.262 6.595 -7.677 1.00 95.38 160 LEU A O 1
ATOM 1276 N N . THR A 1 161 ? -7.615 4.453 -7.822 1.00 94.06 161 THR A N 1
ATOM 1277 C CA . THR A 1 161 ? -8.407 4.100 -8.999 1.00 94.06 161 THR A CA 1
ATOM 1278 C C . THR A 1 161 ? -9.142 2.790 -8.748 1.00 94.06 161 THR A C 1
ATOM 1280 O O . THR A 1 161 ? -8.763 2.004 -7.882 1.00 94.06 161 THR A O 1
ATOM 1283 N N . ARG A 1 162 ? -10.244 2.560 -9.460 1.00 91.56 162 ARG A N 1
ATOM 1284 C CA . ARG A 1 162 ? -10.972 1.291 -9.379 1.00 91.56 162 ARG A CA 1
ATOM 1285 C C . ARG A 1 162 ? -10.322 0.299 -10.344 1.00 91.56 162 ARG A C 1
ATOM 1287 O O . ARG A 1 162 ? -10.108 0.665 -11.498 1.00 91.56 162 ARG A O 1
ATOM 1294 N N . ALA A 1 163 ? -10.020 -0.912 -9.877 1.00 86.50 163 ALA A N 1
ATOM 1295 C CA . ALA A 1 163 ? -9.588 -1.994 -10.758 1.00 86.50 163 ALA A CA 1
ATOM 1296 C C . ALA A 1 163 ? -10.762 -2.387 -11.672 1.00 86.50 163 ALA A C 1
ATOM 1298 O O . ALA A 1 163 ? -11.923 -2.330 -11.246 1.00 86.50 163 ALA A O 1
ATOM 1299 N N . THR A 1 164 ? -10.473 -2.690 -12.937 1.00 70.12 164 THR A N 1
ATOM 1300 C CA . THR A 1 164 ? -11.499 -2.850 -13.986 1.00 70.12 164 THR A CA 1
ATOM 1301 C C . THR A 1 164 ? -11.965 -4.285 -14.138 1.00 70.12 164 THR A C 1
ATOM 1303 O O . THR A 1 164 ? -11.120 -5.189 -14.004 1.00 70.12 164 THR A O 1
#

Organism: NCBI:txid2211183

Radius of gyration: 24.46 Å; chains: 1; bounding box: 71×28×71 Å

Secondary structure (DSSP, 8-state):
--HHHHHHHHHHHHHHHHHHHHHHHHHHHHHHHHHHHHHHHHHHHHHHHTT-B--GGGS-SS------HHHHGGGB-TTSPPPTT---TEEEEPPPPPHHHHHHHHHHHHHHTT---SBEEEEEEEEEEEEETTEEEEEEEEEEEETTEEEEEETTT--EEE--

Sequence (164 aa):
MERSKLKLTVIFLLTVLDLFLLGSVLMQCHQSRDYARTTQTQILVYLERNGIEVQQETIPWESGLSARREDLADQILPDSEWPAQGLPDNCEVQPAREPATLLMDFVRGLSELGQTCETIHGIQEGYWYSGEEDRAVLTPMWEIETDQGTFLLDCAQGLLTRAT

pLDDT: mean 84.14, std 11.09, range [49.25, 95.81]

Foldseek 3Di:
DCPVVVVVVVVVVVVVVVVVVVVVVVVVVVVVVVVLVVLLVVLCVVCVVLLEDEDSVQQCQDDPDDPDQVCQVVQADPPADADPVGDAPQEAEADFDGSSVLSVLVSVQCVVVVHGFNYWDHKRWGWHWDDDDRHIYTFIWIWIQTPVGTWIAGRRPSHIDGDD